Protein AF-A0A5C3NW55-F1 (afdb_monomer_lite)

Radius of gyration: 16.61 Å; chains: 1; bounding box: 42×37×46 Å

Structure (mmCIF, N/CA/C/O backbone):
data_AF-A0A5C3NW55-F1
#
_entry.id   AF-A0A5C3NW55-F1
#
loop_
_atom_site.group_PDB
_atom_site.id
_atom_site.type_symbol
_atom_site.label_atom_id
_atom_site.label_alt_id
_atom_site.label_comp_id
_atom_site.label_asym_id
_atom_site.label_entity_id
_atom_site.label_seq_id
_atom_site.pdbx_PDB_ins_code
_atom_site.Cartn_x
_atom_site.Cartn_y
_atom_site.Cartn_z
_atom_site.occupancy
_atom_site.B_iso_or_equiv
_atom_site.auth_seq_id
_atom_site.auth_comp_id
_atom_site.auth_asym_id
_atom_site.auth_atom_id
_atom_site.pdbx_PDB_model_num
ATOM 1 N N . PRO A 1 1 ? 28.349 -9.972 -10.843 1.00 63.75 1 PRO A N 1
ATOM 2 C CA . PRO A 1 1 ? 27.822 -10.956 -11.822 1.00 63.75 1 PRO A CA 1
ATOM 3 C C . PRO A 1 1 ? 27.516 -12.284 -11.122 1.00 63.75 1 PRO A C 1
ATOM 5 O O . PRO A 1 1 ? 28.326 -12.718 -10.308 1.00 63.75 1 PRO A O 1
ATOM 8 N N . ILE A 1 2 ? 26.349 -12.880 -11.380 1.00 59.81 2 ILE A N 1
ATOM 9 C CA . ILE A 1 2 ? 26.004 -14.213 -10.861 1.00 59.81 2 ILE A CA 1
ATOM 10 C C . ILE A 1 2 ? 26.794 -15.263 -11.675 1.00 59.81 2 ILE A C 1
ATOM 12 O O . ILE A 1 2 ? 26.944 -15.060 -12.882 1.00 59.81 2 ILE A O 1
ATOM 16 N N . PRO A 1 3 ? 27.331 -16.338 -11.060 1.00 77.75 3 PRO A N 1
ATOM 17 C CA . PRO A 1 3 ? 28.071 -17.379 -11.779 1.00 77.75 3 PRO A CA 1
ATOM 18 C C . PRO A 1 3 ? 27.245 -18.044 -12.889 1.00 77.75 3 PRO A C 1
ATOM 20 O O . PRO A 1 3 ? 26.037 -18.243 -12.734 1.00 77.75 3 PRO A O 1
ATOM 23 N N . GLU A 1 4 ? 27.900 -18.432 -13.988 1.00 72.38 4 GLU A N 1
ATOM 24 C CA . GLU A 1 4 ? 27.259 -19.174 -15.081 1.00 72.38 4 GLU A CA 1
ATOM 25 C C . GLU A 1 4 ? 26.550 -20.435 -14.557 1.00 72.38 4 GLU A C 1
ATOM 27 O O . GLU A 1 4 ? 27.123 -21.233 -13.817 1.00 72.38 4 GLU A O 1
ATOM 32 N N . GLY A 1 5 ? 25.276 -20.600 -14.929 1.00 77.94 5 GLY A N 1
ATOM 33 C CA . GLY A 1 5 ? 24.439 -21.739 -14.533 1.00 77.94 5 GLY A CA 1
ATOM 34 C C . GLY A 1 5 ? 23.655 -21.564 -13.227 1.00 77.94 5 GLY A C 1
ATOM 35 O O . GLY A 1 5 ? 22.767 -22.372 -12.944 1.00 77.94 5 GLY A O 1
ATOM 36 N N . MET A 1 6 ? 23.904 -20.506 -12.450 1.00 74.31 6 MET A N 1
ATOM 37 C CA . MET A 1 6 ? 23.119 -20.219 -11.250 1.00 74.31 6 MET A CA 1
ATOM 38 C C . MET A 1 6 ? 21.850 -19.440 -11.619 1.00 74.31 6 MET A C 1
ATOM 40 O O . MET A 1 6 ? 21.903 -18.328 -12.144 1.00 74.31 6 MET A O 1
ATOM 44 N N . LYS A 1 7 ? 20.684 -20.037 -11.344 1.00 75.19 7 LYS A N 1
ATOM 45 C CA . LYS A 1 7 ? 19.395 -19.346 -11.470 1.00 75.19 7 LYS A CA 1
ATOM 46 C C . LYS A 1 7 ? 1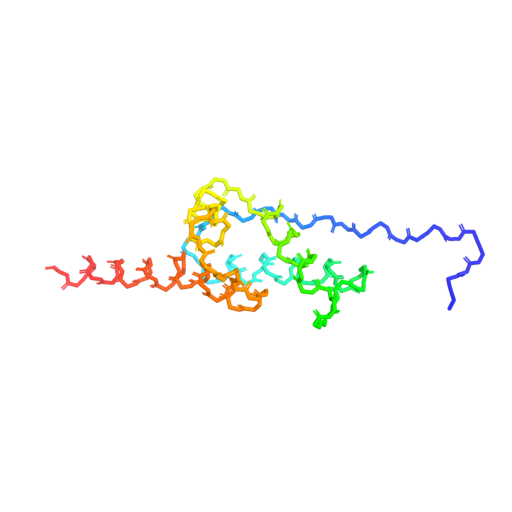9.375 -18.159 -10.511 1.00 75.19 7 LYS A C 1
ATOM 48 O O . LYS A 1 7 ? 19.843 -18.278 -9.379 1.00 75.19 7 LYS A O 1
ATOM 53 N N . HIS A 1 8 ? 18.798 -17.043 -10.950 1.00 71.94 8 HIS A N 1
ATOM 54 C CA . HIS A 1 8 ? 18.508 -15.937 -10.044 1.00 71.94 8 HIS A CA 1
ATOM 55 C C . HIS A 1 8 ? 17.721 -16.470 -8.837 1.00 71.94 8 HIS A C 1
ATOM 57 O O . HIS A 1 8 ? 16.783 -17.254 -9.039 1.00 71.94 8 HIS A O 1
ATOM 63 N N . PRO A 1 9 ? 18.094 -16.090 -7.601 1.00 75.06 9 PRO A N 1
ATOM 64 C CA . PRO A 1 9 ? 17.305 -16.455 -6.440 1.00 75.06 9 PRO A CA 1
ATOM 65 C C . PRO A 1 9 ? 15.878 -15.954 -6.649 1.00 75.06 9 PRO A C 1
ATOM 67 O O . PRO A 1 9 ? 15.663 -14.802 -7.030 1.00 75.06 9 PRO A O 1
ATOM 70 N N . LYS A 1 10 ? 14.902 -16.840 -6.444 1.00 81.25 10 LYS A N 1
ATOM 71 C CA . LYS A 1 10 ? 13.499 -16.441 -6.448 1.00 81.25 10 LYS A CA 1
ATOM 72 C C . LYS A 1 10 ? 13.293 -15.549 -5.229 1.00 81.25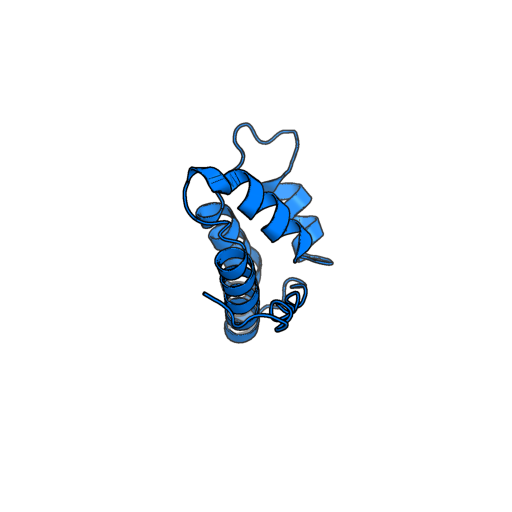 10 LYS A C 1
ATOM 74 O O . LYS A 1 10 ? 13.475 -16.001 -4.104 1.00 81.25 10 LYS A O 1
ATOM 79 N N . ILE A 1 11 ? 12.955 -14.289 -5.466 1.00 86.25 11 ILE A N 1
ATOM 80 C CA . ILE A 1 11 ? 12.595 -13.368 -4.394 1.00 86.25 11 ILE A CA 1
ATOM 81 C C . ILE A 1 11 ? 11.193 -13.778 -3.934 1.00 86.25 11 ILE A C 1
ATOM 83 O O . ILE A 1 11 ? 10.258 -13.818 -4.739 1.00 86.25 11 ILE A O 1
ATOM 87 N N . GLU A 1 12 ? 11.067 -14.164 -2.667 1.00 89.06 12 GLU A N 1
ATOM 88 C CA . GLU A 1 12 ? 9.783 -14.571 -2.098 1.00 89.06 12 GLU A CA 1
ATOM 89 C C . GLU A 1 12 ? 8.824 -13.380 -2.048 1.00 89.06 12 GLU A C 1
ATOM 91 O O . GLU A 1 12 ? 9.207 -12.266 -1.691 1.00 89.06 12 GLU A O 1
ATOM 96 N N . VAL A 1 13 ? 7.574 -13.622 -2.438 1.00 92.88 13 VAL A N 1
ATOM 97 C CA . VAL A 1 13 ? 6.534 -12.589 -2.445 1.00 92.88 13 VAL A CA 1
ATOM 98 C C . VAL A 1 13 ? 6.073 -12.362 -1.000 1.00 92.88 13 VAL A C 1
ATOM 100 O O . VAL A 1 13 ? 5.756 -13.340 -0.315 1.00 92.88 13 VAL A O 1
ATOM 103 N N . PRO A 1 14 ? 6.023 -11.111 -0.517 1.00 94.88 14 PRO A N 1
ATOM 104 C CA . PRO A 1 14 ? 5.650 -10.825 0.858 1.00 94.88 14 PRO A CA 1
ATOM 105 C C . PRO A 1 14 ? 4.186 -11.173 1.142 1.00 94.88 14 PRO A C 1
ATOM 107 O O . PRO A 1 14 ? 3.331 -11.237 0.255 1.00 94.88 14 PRO A O 1
ATOM 110 N N . ALA A 1 15 ? 3.886 -11.400 2.421 1.00 95.00 15 ALA A N 1
ATOM 111 C CA . ALA A 1 15 ? 2.523 -11.656 2.866 1.00 95.00 15 ALA A CA 1
ATOM 112 C C . ALA A 1 15 ? 1.617 -10.433 2.636 1.00 95.00 15 ALA A C 1
ATOM 114 O O . ALA A 1 15 ? 2.079 -9.299 2.547 1.00 95.00 15 ALA A O 1
ATOM 115 N N . LYS A 1 16 ? 0.301 -10.662 2.589 1.00 98.00 16 LYS A N 1
ATOM 116 C CA . LYS A 1 16 ? -0.686 -9.578 2.502 1.00 98.00 16 LYS A CA 1
ATOM 117 C C . LYS A 1 16 ? -1.071 -9.044 3.881 1.00 98.00 16 LYS A C 1
ATOM 119 O O . LYS A 1 16 ? -1.367 -9.844 4.776 1.00 98.00 16 LYS A O 1
ATOM 124 N N . TYR A 1 17 ? -1.171 -7.726 4.021 1.00 98.38 17 TYR A N 1
ATOM 125 C CA . TYR A 1 17 ? -1.643 -7.063 5.237 1.00 98.38 17 TYR A CA 1
ATOM 126 C C . TYR A 1 17 ? -3.155 -6.865 5.230 1.00 98.38 17 TYR A C 1
ATOM 128 O O . TYR A 1 17 ? -3.733 -6.444 4.234 1.00 98.38 17 TYR A O 1
ATOM 136 N N . GLY A 1 18 ? -3.785 -7.211 6.353 1.00 97.56 18 GLY A N 1
ATOM 137 C CA . GLY A 1 18 ? -5.239 -7.201 6.512 1.00 97.56 18 GLY A CA 1
ATOM 138 C C . GLY A 1 18 ? -5.805 -6.049 7.338 1.00 97.56 18 GLY A C 1
ATOM 139 O O . GLY A 1 18 ? -6.976 -6.111 7.674 1.00 97.56 18 GLY A O 1
ATOM 140 N N . GLY A 1 19 ? -4.992 -5.064 7.741 1.00 96.00 19 GLY A N 1
ATOM 141 C CA . GLY A 1 19 ? -5.456 -3.986 8.628 1.00 96.00 19 GLY A CA 1
ATOM 142 C C . GLY A 1 19 ? -5.319 -4.293 10.124 1.00 96.00 19 GLY A C 1
ATOM 143 O O . GLY A 1 19 ? -6.071 -3.776 10.944 1.00 96.00 19 GLY A O 1
ATOM 144 N N . ALA A 1 20 ? -4.378 -5.162 10.512 1.00 94.62 20 ALA A N 1
ATOM 145 C CA . ALA A 1 20 ? -4.162 -5.488 11.920 1.00 94.62 20 ALA A CA 1
ATOM 146 C C . ALA A 1 20 ? -3.693 -4.264 12.729 1.00 94.62 20 ALA A C 1
ATOM 148 O O . ALA A 1 20 ? -2.669 -3.663 12.398 1.00 94.62 20 ALA A O 1
ATOM 149 N N . ASN A 1 21 ? -4.375 -3.984 13.844 1.00 92.56 21 ASN A N 1
ATOM 150 C CA . ASN A 1 21 ? -4.007 -2.959 14.828 1.00 92.56 21 ASN A CA 1
ATOM 151 C C . ASN A 1 21 ? -2.818 -3.382 15.698 1.00 92.56 21 ASN A C 1
ATOM 153 O O . ASN A 1 21 ? -2.954 -3.668 16.889 1.00 92.56 21 ASN A O 1
ATOM 157 N N . SER A 1 22 ? -1.652 -3.494 15.070 1.00 93.00 22 SER A N 1
ATOM 158 C CA . SER A 1 22 ? -0.386 -3.793 15.725 1.00 93.00 22 SER A CA 1
ATOM 159 C C . SER A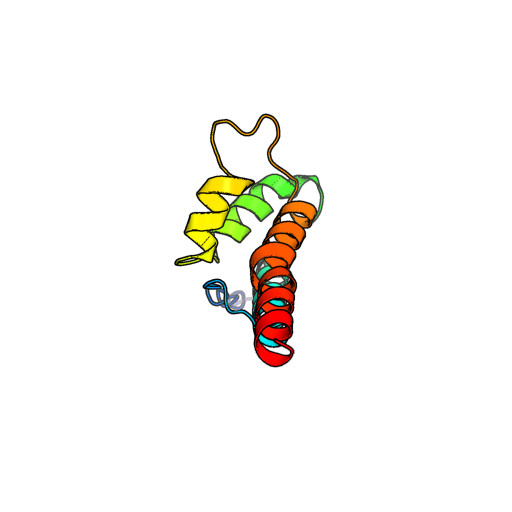 1 22 ? 0.750 -3.152 14.946 1.00 93.00 22 SER A C 1
ATOM 161 O O . SER A 1 22 ? 0.988 -3.492 13.786 1.00 93.00 22 SER A O 1
ATOM 163 N N . HIS A 1 23 ? 1.485 -2.270 15.622 1.00 92.19 23 HIS A N 1
ATOM 164 C CA . HIS A 1 23 ? 2.674 -1.627 15.076 1.00 92.19 23 HIS A CA 1
ATOM 165 C C . HIS A 1 23 ? 3.683 -2.668 14.569 1.00 92.19 23 HIS A C 1
ATOM 167 O O . HIS A 1 23 ? 4.124 -2.608 13.427 1.00 92.19 23 HIS A O 1
ATOM 173 N N . GLN A 1 24 ? 3.972 -3.701 15.366 1.00 94.69 24 GLN A N 1
ATOM 174 C CA . GLN A 1 24 ? 4.923 -4.744 14.978 1.00 94.69 24 GLN A CA 1
ATOM 175 C C . GLN A 1 24 ? 4.495 -5.483 13.702 1.00 94.69 24 GLN A C 1
ATOM 177 O O . GLN A 1 24 ? 5.325 -5.705 12.820 1.00 94.69 24 GLN A O 1
ATOM 182 N N . LEU A 1 25 ? 3.215 -5.858 13.584 1.00 95.88 25 LEU A N 1
ATOM 183 C CA . LEU A 1 25 ? 2.720 -6.566 12.398 1.00 95.88 25 LEU A CA 1
ATOM 184 C C . LEU A 1 25 ? 2.749 -5.678 11.154 1.00 95.88 25 LEU A C 1
ATOM 186 O O . LEU A 1 25 ? 3.096 -6.166 10.080 1.00 95.88 25 LEU A O 1
ATOM 190 N N . PHE A 1 26 ? 2.422 -4.393 11.302 1.00 97.00 26 PHE A N 1
ATOM 191 C CA . PHE A 1 26 ? 2.487 -3.432 10.208 1.00 97.00 26 PHE A CA 1
ATOM 192 C C . PHE A 1 26 ? 3.919 -3.273 9.688 1.00 97.00 26 PHE A C 1
ATOM 194 O O . PHE A 1 26 ? 4.153 -3.457 8.498 1.00 97.00 26 PHE A O 1
ATOM 201 N N . TYR A 1 27 ? 4.890 -3.007 10.567 1.00 96.94 27 TYR A N 1
ATOM 202 C CA . TYR A 1 27 ? 6.282 -2.801 10.151 1.00 96.94 27 TYR A CA 1
ATOM 203 C C . TYR A 1 27 ? 6.928 -4.075 9.604 1.00 96.94 27 TYR A C 1
ATOM 205 O O . TYR A 1 27 ? 7.588 -4.020 8.574 1.00 96.94 27 TYR A O 1
ATOM 213 N N . THR A 1 28 ? 6.652 -5.238 10.205 1.00 97.06 28 THR A N 1
ATOM 214 C CA . THR A 1 28 ? 7.135 -6.530 9.677 1.00 97.06 28 THR A CA 1
ATOM 215 C C . THR A 1 28 ? 6.642 -6.772 8.249 1.00 97.06 28 THR A C 1
ATOM 217 O O . THR A 1 28 ? 7.384 -7.253 7.394 1.00 97.06 28 THR A O 1
ATOM 220 N N . TRP A 1 29 ? 5.376 -6.449 7.979 1.00 97.81 29 TRP A N 1
ATOM 221 C CA . TRP A 1 29 ? 4.818 -6.548 6.636 1.00 97.81 29 TRP A CA 1
ATOM 222 C C . TRP A 1 29 ? 5.430 -5.518 5.680 1.00 97.81 29 TRP A C 1
ATOM 224 O O . TRP A 1 29 ? 5.825 -5.879 4.569 1.00 97.81 29 TRP A O 1
ATOM 234 N N . LEU A 1 30 ? 5.519 -4.257 6.109 1.00 97.81 30 LEU A N 1
ATOM 235 C CA . LEU A 1 30 ? 6.022 -3.165 5.285 1.00 97.81 30 LEU A CA 1
ATOM 236 C C . LEU A 1 30 ? 7.475 -3.409 4.867 1.00 97.81 30 LEU A C 1
ATOM 238 O O . LEU A 1 30 ? 7.797 -3.228 3.694 1.00 97.81 30 LEU A O 1
ATOM 242 N N . ASP A 1 31 ? 8.322 -3.880 5.781 1.00 97.38 31 ASP A N 1
ATOM 243 C CA . ASP A 1 31 ? 9.710 -4.238 5.482 1.00 97.38 31 ASP A CA 1
ATOM 244 C C . ASP A 1 31 ? 9.782 -5.302 4.380 1.00 97.38 31 ASP A C 1
ATOM 246 O O . ASP A 1 31 ? 10.504 -5.126 3.398 1.00 97.38 31 ASP A O 1
ATOM 250 N N . GLY A 1 32 ? 8.952 -6.348 4.467 1.00 96.31 32 GLY A N 1
ATOM 251 C CA . GLY A 1 32 ? 8.874 -7.381 3.432 1.00 96.31 32 GLY A CA 1
ATOM 252 C C . GLY A 1 32 ? 8.458 -6.834 2.062 1.00 96.31 32 GLY A C 1
ATOM 253 O O . GLY A 1 32 ? 9.046 -7.202 1.045 1.00 96.31 32 GLY A O 1
ATOM 254 N N . VAL A 1 33 ? 7.474 -5.931 2.019 1.00 97.25 33 VAL A N 1
ATOM 255 C CA . VAL A 1 33 ? 7.033 -5.268 0.777 1.00 97.25 33 VAL A CA 1
ATOM 256 C C . VAL A 1 33 ? 8.130 -4.379 0.195 1.00 97.25 33 VAL A C 1
ATOM 258 O O . VAL A 1 33 ? 8.392 -4.432 -1.008 1.00 97.25 33 VAL A O 1
ATOM 261 N N . LEU A 1 34 ? 8.795 -3.579 1.029 1.00 96.38 34 LEU A N 1
ATOM 262 C CA . LEU A 1 34 ? 9.852 -2.674 0.588 1.00 96.38 34 LEU A CA 1
ATOM 263 C C . LEU A 1 34 ? 11.081 -3.433 0.084 1.00 96.38 34 LEU A C 1
ATOM 265 O O . LEU A 1 34 ? 11.638 -3.060 -0.947 1.00 96.38 34 LEU A O 1
ATOM 269 N N . ASP A 1 35 ? 11.490 -4.502 0.763 1.00 95.50 35 ASP A N 1
ATOM 270 C CA . ASP A 1 35 ? 12.614 -5.333 0.330 1.00 95.50 35 ASP A CA 1
ATOM 271 C C . ASP A 1 35 ? 12.314 -6.061 -0.975 1.00 95.50 35 ASP A C 1
ATOM 273 O O . ASP A 1 35 ? 13.164 -6.106 -1.867 1.00 95.50 35 ASP A O 1
ATOM 277 N N . TRP A 1 36 ? 11.083 -6.547 -1.137 1.00 95.88 36 TRP A N 1
ATOM 278 C CA . TRP A 1 36 ? 10.630 -7.121 -2.397 1.00 95.88 36 TRP A CA 1
ATOM 279 C C . TRP A 1 36 ? 10.703 -6.097 -3.538 1.00 95.88 36 TRP A C 1
ATOM 281 O O . TRP A 1 36 ? 11.328 -6.369 -4.562 1.00 95.88 36 TRP A O 1
ATOM 291 N N . MET A 1 37 ? 10.170 -4.884 -3.352 1.00 95.81 37 MET A N 1
ATOM 292 C CA . MET A 1 37 ? 10.262 -3.814 -4.358 1.00 95.81 37 MET A CA 1
ATOM 293 C C . MET A 1 37 ? 11.717 -3.453 -4.693 1.00 95.81 37 MET A C 1
ATOM 295 O O . MET A 1 37 ? 12.069 -3.342 -5.871 1.00 95.81 37 MET A O 1
ATOM 299 N N . ARG A 1 38 ? 12.582 -3.320 -3.677 1.00 94.25 38 ARG A N 1
ATOM 300 C CA . ARG A 1 38 ? 14.017 -3.032 -3.852 1.00 94.25 38 ARG A CA 1
ATOM 301 C C . ARG A 1 38 ? 14.722 -4.113 -4.653 1.00 94.25 38 ARG A C 1
ATOM 303 O O . ARG A 1 38 ? 15.521 -3.787 -5.526 1.00 94.25 38 ARG A O 1
ATOM 310 N N . ALA A 1 39 ? 14.406 -5.379 -4.405 1.00 92.62 39 ALA A N 1
ATOM 311 C CA . ALA A 1 39 ? 15.001 -6.498 -5.122 1.00 92.62 39 ALA A CA 1
ATOM 312 C C . ALA A 1 39 ? 14.654 -6.499 -6.628 1.00 92.62 39 ALA A C 1
ATOM 314 O O . ALA A 1 39 ? 15.426 -7.016 -7.435 1.00 92.62 39 ALA A O 1
ATOM 315 N N . TYR A 1 40 ? 13.548 -5.853 -7.014 1.00 92.19 40 TYR A N 1
ATOM 316 C CA . TYR A 1 40 ? 13.153 -5.613 -8.407 1.00 92.19 40 TYR A CA 1
ATOM 317 C C . TYR A 1 40 ? 13.494 -4.202 -8.925 1.00 92.19 40 TYR A C 1
ATOM 319 O O . TYR A 1 40 ? 13.076 -3.844 -10.024 1.00 92.19 40 TYR A O 1
ATOM 327 N N . ASN A 1 41 ? 14.268 -3.404 -8.178 1.00 93.12 41 ASN A N 1
ATOM 328 C CA . ASN A 1 41 ? 14.599 -2.006 -8.492 1.00 93.12 41 ASN A CA 1
ATOM 329 C C . ASN A 1 41 ? 13.375 -1.083 -8.661 1.00 93.12 41 ASN A C 1
ATOM 331 O O . ASN A 1 41 ? 13.440 -0.077 -9.365 1.00 93.12 41 ASN A O 1
ATOM 335 N N . ILE A 1 42 ? 12.261 -1.395 -7.997 1.00 95.38 42 ILE A N 1
ATOM 336 C CA . ILE A 1 42 ? 11.050 -0.568 -7.994 1.00 95.38 42 ILE A CA 1
ATOM 337 C C . ILE A 1 42 ? 11.199 0.475 -6.877 1.00 95.38 42 ILE A C 1
ATOM 339 O O . ILE A 1 42 ? 10.602 0.378 -5.804 1.00 95.38 42 ILE A O 1
ATOM 343 N N . CYS A 1 43 ? 12.068 1.456 -7.114 1.00 91.25 43 CYS A N 1
ATOM 344 C CA . CYS A 1 43 ? 12.476 2.460 -6.135 1.00 91.25 43 CYS A CA 1
ATOM 345 C C . CYS A 1 43 ? 12.505 3.861 -6.749 1.00 91.25 43 CYS A C 1
ATOM 347 O O . CYS A 1 43 ? 12.706 4.024 -7.948 1.00 91.25 43 CYS A O 1
ATOM 349 N N . GLY A 1 44 ? 12.398 4.874 -5.889 1.00 90.38 44 GLY A N 1
ATOM 350 C CA . GLY A 1 44 ? 12.531 6.275 -6.282 1.00 90.38 44 GLY A CA 1
ATOM 351 C C . GLY A 1 44 ? 11.276 6.872 -6.935 1.00 90.38 44 GLY A C 1
ATOM 352 O O . GLY A 1 44 ? 10.259 6.184 -7.055 1.00 90.38 44 GLY A O 1
ATOM 353 N N . PRO A 1 45 ? 11.342 8.160 -7.321 1.00 92.31 45 PRO A N 1
ATOM 354 C CA . PRO A 1 45 ? 10.191 8.914 -7.826 1.00 92.31 45 PRO A CA 1
ATOM 355 C C . PRO A 1 45 ? 9.624 8.367 -9.140 1.00 92.31 45 PRO A C 1
ATOM 357 O O . PRO A 1 45 ? 8.411 8.304 -9.305 1.00 92.31 45 PRO A O 1
ATOM 360 N N . ASP A 1 46 ? 10.486 7.897 -10.045 1.00 95.25 46 ASP A N 1
ATOM 361 C CA . ASP A 1 46 ? 10.061 7.392 -11.360 1.00 95.25 46 ASP A CA 1
ATOM 362 C C . ASP A 1 46 ? 9.242 6.096 -11.259 1.00 95.25 46 ASP A C 1
ATOM 364 O O . ASP A 1 46 ? 8.449 5.775 -12.142 1.00 95.25 46 ASP A O 1
ATOM 368 N N . ALA A 1 47 ? 9.416 5.346 -10.167 1.00 95.94 47 ALA A N 1
ATOM 369 C CA . ALA A 1 47 ? 8.689 4.112 -9.905 1.00 95.94 47 ALA A CA 1
ATOM 370 C C . ALA A 1 47 ? 7.467 4.315 -8.995 1.00 95.94 47 ALA A C 1
ATOM 372 O O . ALA A 1 47 ? 6.802 3.334 -8.669 1.00 95.94 47 ALA A O 1
ATOM 373 N N . ASP A 1 48 ? 7.159 5.539 -8.556 1.00 95.69 48 ASP A N 1
ATOM 374 C CA . ASP A 1 48 ? 6.199 5.785 -7.472 1.00 95.69 48 ASP A CA 1
ATOM 375 C C . ASP A 1 48 ? 4.795 5.236 -7.774 1.00 95.69 48 ASP A C 1
ATOM 377 O O . ASP A 1 48 ? 4.216 4.512 -6.962 1.00 95.69 48 ASP A O 1
ATOM 381 N N . GLN A 1 49 ? 4.311 5.432 -9.003 1.00 94.38 49 GLN A N 1
ATOM 382 C CA . GLN A 1 49 ? 3.035 4.866 -9.450 1.00 94.38 49 GLN A CA 1
ATOM 383 C C . GLN A 1 49 ? 3.035 3.330 -9.415 1.00 94.38 49 GLN A C 1
ATOM 385 O O . GLN A 1 49 ? 2.059 2.708 -8.995 1.00 94.38 49 GLN A O 1
ATOM 390 N N . HIS A 1 50 ? 4.140 2.691 -9.811 1.00 96.62 50 HIS A N 1
ATOM 391 C CA . HIS A 1 50 ? 4.271 1.240 -9.694 1.00 96.62 50 HIS A CA 1
ATOM 392 C C . HIS A 1 50 ? 4.273 0.801 -8.230 1.00 96.62 50 HIS A C 1
ATOM 394 O O . HIS A 1 50 ? 3.651 -0.204 -7.893 1.00 96.62 50 HIS A O 1
ATOM 400 N N . ARG A 1 51 ? 4.920 1.563 -7.343 1.00 97.25 51 ARG A N 1
ATOM 401 C CA . ARG A 1 51 ? 4.933 1.274 -5.907 1.00 97.25 51 ARG A CA 1
ATOM 402 C C . ARG A 1 51 ? 3.530 1.350 -5.304 1.00 97.25 51 ARG A C 1
ATOM 404 O O . ARG A 1 51 ? 3.216 0.504 -4.477 1.00 97.25 51 ARG A O 1
ATOM 411 N N . LEU A 1 52 ? 2.666 2.269 -5.741 1.00 96.94 52 LEU A N 1
ATOM 412 C CA . LEU A 1 52 ? 1.252 2.303 -5.327 1.00 96.94 52 LEU A CA 1
ATOM 413 C C . LEU A 1 52 ? 0.485 1.052 -5.780 1.00 96.94 52 LEU A C 1
ATOM 415 O O . LEU A 1 52 ? -0.190 0.408 -4.978 1.00 96.94 52 LEU A O 1
ATOM 419 N N . ILE A 1 53 ? 0.660 0.640 -7.040 1.00 96.06 53 ILE A N 1
ATOM 420 C CA . ILE A 1 53 ? 0.034 -0.582 -7.570 1.00 96.06 53 ILE A CA 1
ATOM 421 C C . ILE A 1 53 ? 0.458 -1.803 -6.743 1.00 96.06 53 ILE A C 1
ATOM 423 O O . ILE A 1 53 ? -0.379 -2.598 -6.311 1.00 96.06 53 ILE A O 1
ATOM 427 N N . TYR A 1 54 ? 1.759 -1.947 -6.490 1.00 96.62 54 TYR A N 1
ATOM 428 C CA . TYR A 1 54 ? 2.275 -3.065 -5.705 1.00 96.62 54 TYR A CA 1
ATOM 429 C C . TYR A 1 54 ? 1.897 -2.975 -4.227 1.00 96.62 54 TYR A C 1
ATOM 431 O O . TYR A 1 54 ? 1.665 -4.018 -3.618 1.00 96.62 54 TYR A O 1
ATOM 439 N N . LEU A 1 55 ? 1.792 -1.772 -3.654 1.00 97.56 55 LEU A N 1
ATOM 440 C CA . LEU A 1 55 ? 1.285 -1.569 -2.297 1.00 97.56 55 LEU A CA 1
ATOM 441 C C . LEU A 1 55 ? -0.104 -2.192 -2.166 1.00 97.56 55 LEU A C 1
ATOM 443 O O . LEU A 1 55 ? -0.285 -3.085 -1.340 1.00 97.56 55 LEU A O 1
ATOM 447 N N . ARG A 1 56 ? -1.040 -1.810 -3.045 1.00 96.94 56 ARG A N 1
ATOM 448 C CA . ARG A 1 56 ? -2.408 -2.340 -3.046 1.00 96.94 56 ARG A CA 1
ATOM 449 C C . ARG A 1 56 ? -2.461 -3.855 -3.245 1.00 96.94 56 ARG A C 1
ATOM 451 O O . ARG A 1 56 ? -3.195 -4.542 -2.543 1.00 96.94 56 ARG A O 1
ATOM 458 N N . GLN A 1 57 ? -1.643 -4.414 -4.140 1.00 97.06 57 GLN A N 1
ATOM 459 C CA . GLN A 1 57 ? -1.593 -5.870 -4.360 1.00 97.06 57 GLN A CA 1
ATOM 460 C C . GLN A 1 57 ? -1.221 -6.669 -3.099 1.00 97.06 57 GLN A C 1
ATOM 462 O O . GLN A 1 57 ? -1.619 -7.835 -2.970 1.00 97.06 57 GLN A O 1
ATOM 467 N N . HIS A 1 58 ? -0.498 -6.043 -2.167 1.00 97.94 58 HIS A N 1
ATOM 468 C CA . HIS A 1 58 ? -0.098 -6.623 -0.888 1.00 97.94 58 HIS A CA 1
ATOM 469 C C . HIS A 1 58 ? -1.033 -6.249 0.274 1.00 97.94 58 HIS A C 1
ATOM 471 O O . HIS A 1 58 ? -0.711 -6.530 1.431 1.00 97.94 58 HIS A O 1
ATOM 477 N N . LEU A 1 59 ? -2.214 -5.700 -0.018 1.00 98.38 59 LEU A N 1
ATOM 478 C CA . LEU A 1 59 ? -3.320 -5.544 0.924 1.00 98.38 59 LEU A CA 1
ATOM 479 C C . LEU A 1 59 ? -4.370 -6.650 0.723 1.00 98.38 59 LEU A C 1
ATOM 481 O O . LEU A 1 59 ? -4.412 -7.337 -0.306 1.00 98.38 59 LEU A O 1
ATOM 485 N N . LYS A 1 60 ? -5.185 -6.875 1.753 1.00 98.38 60 LYS A N 1
ATOM 486 C CA . LYS A 1 60 ? -6.369 -7.744 1.726 1.00 98.38 60 LYS A CA 1
ATOM 487 C C . LYS A 1 60 ? -7.404 -7.273 2.746 1.00 98.38 60 LYS A C 1
ATOM 489 O O . LYS A 1 60 ? -7.039 -6.619 3.720 1.00 98.38 60 LYS A O 1
ATOM 494 N N . GLY A 1 61 ? -8.651 -7.713 2.576 1.00 97.81 61 GLY A N 1
ATOM 495 C CA . GLY A 1 61 ? -9.736 -7.431 3.523 1.00 97.81 61 GLY A CA 1
ATOM 496 C C . GLY A 1 61 ? -9.878 -5.933 3.777 1.00 97.81 61 GLY A C 1
ATOM 497 O O . GLY A 1 61 ? -9.671 -5.141 2.861 1.00 97.81 61 GLY A O 1
ATOM 498 N N . ASP A 1 62 ? -10.110 -5.560 5.034 1.00 97.38 62 ASP A N 1
ATOM 499 C CA . ASP A 1 62 ? -10.359 -4.180 5.459 1.00 97.38 62 ASP A CA 1
ATOM 500 C C . ASP A 1 62 ? -9.311 -3.177 4.957 1.00 97.38 62 ASP A C 1
ATOM 502 O O . ASP A 1 62 ? -9.653 -2.046 4.620 1.00 97.38 62 ASP A O 1
ATOM 506 N N . ALA A 1 63 ? -8.035 -3.574 4.882 1.00 98.06 63 ALA A N 1
ATOM 507 C CA . ALA A 1 63 ? -6.982 -2.698 4.376 1.00 98.06 63 ALA A CA 1
ATOM 508 C C . ALA A 1 63 ? -7.103 -2.413 2.873 1.00 98.06 63 ALA A C 1
ATOM 510 O O . ALA A 1 63 ? -6.855 -1.283 2.464 1.00 98.06 63 ALA A O 1
ATOM 511 N N . ASP A 1 64 ? -7.480 -3.407 2.064 1.00 98.38 64 ASP A N 1
ATOM 512 C CA . ASP A 1 64 ? -7.699 -3.224 0.620 1.00 98.38 64 ASP A CA 1
ATOM 513 C C . ASP A 1 64 ? -8.990 -2.439 0.361 1.00 98.38 64 ASP A C 1
ATOM 515 O O . ASP A 1 64 ? -8.987 -1.494 -0.427 1.00 98.38 64 ASP A O 1
ATOM 519 N N . ASP A 1 65 ? -10.061 -2.751 1.098 1.00 98.00 65 ASP A N 1
ATOM 520 C CA . ASP A 1 65 ? -11.340 -2.041 0.998 1.00 98.00 65 ASP A CA 1
ATOM 521 C C . ASP A 1 65 ? -11.178 -0.552 1.335 1.00 98.00 65 ASP A C 1
ATOM 523 O O . ASP A 1 65 ? -11.594 0.318 0.568 1.00 98.00 65 ASP A O 1
ATOM 527 N N . TRP A 1 66 ? -10.502 -0.246 2.446 1.00 97.38 66 TRP A N 1
ATOM 528 C CA . TRP A 1 66 ? -10.197 1.130 2.835 1.00 97.38 66 TRP A CA 1
ATOM 529 C C . TRP A 1 66 ? -9.294 1.829 1.811 1.00 97.38 66 TRP A C 1
ATOM 531 O O . TRP A 1 66 ? -9.527 2.987 1.471 1.00 97.38 66 TRP A O 1
ATOM 541 N N . TYR A 1 67 ? -8.286 1.137 1.272 1.00 97.56 67 TYR A N 1
ATOM 542 C CA . TYR A 1 67 ? -7.394 1.718 0.267 1.00 97.56 67 TYR A CA 1
ATOM 543 C C . TYR A 1 67 ? -8.156 2.096 -1.009 1.00 97.56 67 TYR A C 1
ATOM 545 O O . TYR A 1 67 ? -7.951 3.177 -1.561 1.00 97.56 67 TYR A O 1
ATOM 553 N N . ALA A 1 68 ? -9.077 1.239 -1.455 1.00 95.94 68 ALA A N 1
ATOM 554 C CA . ALA A 1 68 ? -9.933 1.516 -2.604 1.00 95.94 68 ALA A CA 1
ATOM 555 C C . ALA A 1 68 ? -10.845 2.738 -2.387 1.00 95.94 68 ALA A C 1
ATOM 557 O O . ALA A 1 68 ? -11.128 3.464 -3.338 1.00 95.94 68 ALA A O 1
ATOM 558 N N . GLN A 1 69 ? -11.294 2.962 -1.150 1.00 95.12 69 GLN A N 1
ATOM 559 C CA . GLN A 1 69 ? -12.195 4.058 -0.786 1.00 95.12 69 GLN A CA 1
ATOM 560 C C . GLN A 1 69 ? -11.485 5.390 -0.544 1.00 95.12 69 GLN A C 1
ATOM 562 O O . GLN A 1 69 ? -12.059 6.435 -0.821 1.00 95.12 69 GLN A O 1
ATOM 567 N N . GLU A 1 70 ? -10.257 5.369 -0.029 1.00 94.69 70 GLU A N 1
ATOM 568 C CA . GLU A 1 70 ? -9.588 6.589 0.442 1.00 94.69 70 GLU A CA 1
ATOM 569 C C . GLU A 1 70 ? -8.387 6.997 -0.414 1.00 94.69 70 GLU A C 1
ATOM 571 O O . GLU A 1 70 ? -8.033 8.176 -0.466 1.00 94.69 70 GLU A O 1
ATOM 576 N N . ILE A 1 71 ? -7.736 6.043 -1.084 1.00 94.62 71 ILE A N 1
ATOM 577 C CA . ILE A 1 71 ? -6.527 6.293 -1.880 1.00 94.62 71 ILE A CA 1
ATOM 578 C C . ILE A 1 71 ?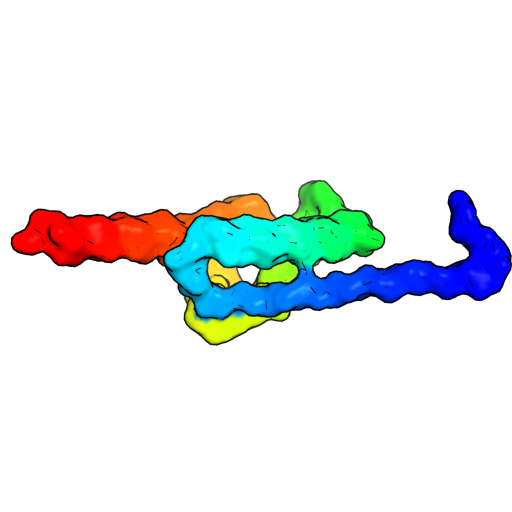 -6.844 6.232 -3.374 1.00 94.62 71 ILE A C 1
ATOM 580 O O . ILE A 1 71 ? -6.606 7.208 -4.087 1.00 94.62 71 ILE A O 1
ATOM 584 N N . ASP A 1 72 ? -7.453 5.135 -3.821 1.00 92.88 72 ASP A N 1
ATOM 585 C CA . ASP A 1 72 ? -7.737 4.855 -5.237 1.00 92.88 72 ASP A CA 1
ATOM 586 C C . ASP A 1 72 ? -9.158 5.260 -5.673 1.00 92.88 72 ASP A C 1
ATOM 588 O O . ASP A 1 72 ? -9.641 4.824 -6.723 1.00 92.88 72 ASP A O 1
ATOM 592 N N . HIS A 1 73 ? -9.856 6.069 -4.875 1.00 92.50 73 HIS A N 1
ATOM 593 C CA . HIS A 1 73 ? -11.226 6.455 -5.191 1.00 92.50 73 HIS A CA 1
ATOM 594 C C . HIS A 1 73 ? -11.275 7.333 -6.453 1.00 92.50 73 HIS A C 1
ATOM 596 O O . HIS A 1 73 ? -10.505 8.290 -6.544 1.00 92.50 73 HIS A O 1
ATOM 602 N N . PRO A 1 74 ? -12.193 7.081 -7.406 1.00 88.81 74 PRO A N 1
ATOM 603 C CA . PRO A 1 74 ? -12.286 7.862 -8.645 1.00 88.81 74 PRO A CA 1
ATOM 604 C C . PRO A 1 74 ? -12.513 9.365 -8.440 1.00 88.81 74 PRO A C 1
ATOM 606 O O . PRO A 1 74 ? -12.108 10.163 -9.280 1.00 88.81 74 PRO A O 1
ATOM 609 N N . ASP A 1 75 ? -13.145 9.742 -7.327 1.00 91.81 75 ASP A N 1
ATOM 610 C CA . ASP A 1 75 ? -13.416 11.148 -6.995 1.00 91.81 75 ASP A CA 1
ATOM 611 C C . ASP A 1 75 ? -12.216 11.863 -6.344 1.00 91.81 75 ASP A C 1
ATOM 613 O O . ASP A 1 75 ? -12.276 13.071 -6.100 1.00 91.81 75 ASP A O 1
ATOM 617 N N . ASN A 1 76 ? -11.118 11.153 -6.058 1.00 87.81 76 ASN A N 1
ATOM 618 C CA . ASN A 1 76 ? -9.907 11.778 -5.541 1.00 87.81 76 ASN A CA 1
ATOM 619 C C . ASN A 1 76 ? -9.264 12.639 -6.635 1.00 87.81 76 ASN A C 1
ATOM 621 O O . ASN A 1 76 ? -8.807 12.134 -7.657 1.00 87.81 76 ASN A O 1
ATOM 625 N N . LEU A 1 77 ? -9.191 13.951 -6.390 1.00 85.44 77 LEU A N 1
ATOM 626 C CA . LEU A 1 77 ? -8.579 14.912 -7.317 1.00 85.44 77 LEU A CA 1
ATOM 627 C C . LEU A 1 77 ? -7.085 14.643 -7.539 1.00 85.44 77 LEU A C 1
ATOM 629 O O . LEU A 1 77 ? -6.567 14.921 -8.617 1.00 85.44 77 LEU A O 1
ATOM 633 N N . GLU A 1 78 ? -6.408 14.102 -6.524 1.00 87.75 78 GLU A N 1
ATOM 634 C CA . GLU A 1 78 ? -4.997 13.733 -6.579 1.00 87.75 78 GLU A CA 1
ATOM 635 C C . GLU A 1 78 ? -4.764 12.416 -5.832 1.00 87.75 78 GLU A C 1
ATOM 637 O O . GLU A 1 78 ? -5.095 12.280 -4.649 1.00 87.75 78 GLU A O 1
ATOM 642 N N . THR A 1 79 ? -4.162 11.443 -6.518 1.00 87.75 79 THR A N 1
ATOM 643 C CA . THR A 1 79 ? -3.660 10.227 -5.874 1.00 87.75 79 THR A CA 1
ATOM 644 C C . THR A 1 79 ? -2.384 10.576 -5.102 1.00 87.75 79 THR A C 1
ATOM 646 O O . THR A 1 79 ? -1.466 11.161 -5.685 1.00 87.75 79 THR A O 1
ATOM 649 N N . PRO A 1 80 ? -2.287 10.242 -3.803 1.00 94.00 80 PRO A N 1
ATOM 650 C CA . PRO A 1 80 ? -1.065 10.473 -3.043 1.00 94.00 80 PRO A CA 1
ATOM 651 C C . PRO A 1 80 ? 0.103 9.669 -3.619 1.00 94.00 80 PRO A C 1
ATOM 653 O O . PRO A 1 80 ? -0.100 8.582 -4.154 1.00 94.00 80 PRO A O 1
ATOM 656 N N . SER A 1 81 ? 1.331 10.154 -3.426 1.00 95.75 81 SER A N 1
ATOM 657 C CA . SER A 1 81 ? 2.521 9.344 -3.690 1.00 95.75 81 SER A CA 1
A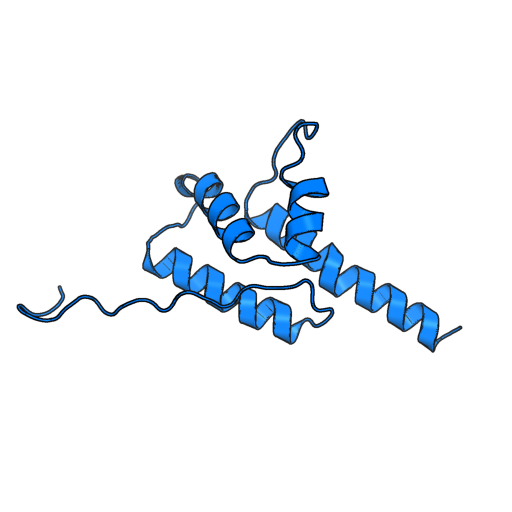TOM 658 C C . SER A 1 81 ? 2.626 8.161 -2.720 1.00 95.75 81 SER A C 1
ATOM 660 O O . SER A 1 81 ? 1.912 8.083 -1.711 1.00 95.75 81 SER A O 1
ATOM 662 N N . PHE A 1 82 ? 3.526 7.222 -3.016 1.00 97.06 82 PHE A N 1
ATOM 663 C CA . PHE A 1 82 ? 3.681 5.987 -2.245 1.00 97.06 82 PHE A CA 1
ATOM 664 C C . PHE A 1 82 ? 3.851 6.226 -0.741 1.00 97.06 82 PHE A C 1
ATOM 666 O O . PHE A 1 82 ? 3.174 5.592 0.066 1.00 97.06 82 PHE A O 1
ATOM 673 N N . GLU A 1 83 ? 4.746 7.133 -0.347 1.00 97.12 83 GLU A N 1
ATOM 674 C CA . GLU A 1 83 ? 5.039 7.386 1.067 1.00 97.12 83 GLU A CA 1
ATOM 675 C C . GLU A 1 83 ? 3.816 7.937 1.826 1.00 97.12 83 GLU A C 1
ATOM 677 O O . GLU A 1 83 ? 3.411 7.310 2.808 1.00 97.12 83 GLU A O 1
ATOM 682 N N . PRO A 1 84 ? 3.142 9.011 1.369 1.00 97.31 84 PRO A N 1
ATOM 683 C CA . PRO A 1 84 ? 1.889 9.453 1.971 1.00 97.31 84 PRO A CA 1
ATOM 684 C C . PRO A 1 84 ? 0.803 8.372 2.012 1.00 97.31 84 PRO A C 1
ATOM 686 O O . PRO A 1 84 ? 0.058 8.312 2.9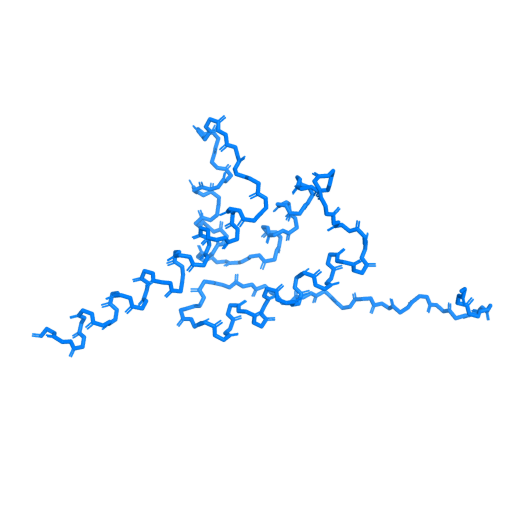89 1.00 97.31 84 PRO A O 1
ATOM 689 N N . ALA A 1 85 ? 0.705 7.498 1.004 1.00 97.38 85 ALA A N 1
ATOM 690 C CA . ALA A 1 85 ? -0.251 6.390 1.023 1.00 97.38 85 ALA A CA 1
ATOM 691 C C . ALA A 1 85 ? 0.055 5.380 2.146 1.00 97.38 85 ALA A C 1
ATOM 693 O O . ALA A 1 85 ? -0.855 4.972 2.870 1.00 97.38 85 ALA A O 1
ATOM 694 N N . VAL A 1 86 ? 1.330 5.020 2.343 1.00 97.50 86 VAL A N 1
ATOM 695 C CA . VAL A 1 86 ? 1.769 4.157 3.456 1.00 97.50 86 VAL A CA 1
ATOM 696 C C . VAL A 1 86 ? 1.512 4.826 4.808 1.00 97.50 86 VAL A C 1
ATOM 698 O O . VAL A 1 86 ? 1.013 4.169 5.721 1.00 97.50 86 VAL A O 1
ATOM 701 N N . CYS A 1 87 ? 1.785 6.128 4.936 1.00 97.12 87 CYS A N 1
ATOM 702 C CA . CYS A 1 87 ? 1.508 6.881 6.160 1.00 97.12 87 CYS A CA 1
ATOM 703 C C . CYS A 1 87 ? 0.010 6.901 6.490 1.00 97.12 87 CYS A C 1
ATOM 705 O O . CYS A 1 87 ? -0.364 6.580 7.614 1.00 97.12 87 CYS A O 1
ATOM 707 N N . LYS A 1 88 ? -0.864 7.174 5.511 1.00 96.62 88 LYS A N 1
ATOM 708 C CA . LYS A 1 88 ? -2.320 7.134 5.726 1.00 96.62 88 LYS A CA 1
ATOM 709 C C . LYS A 1 88 ? -2.802 5.737 6.139 1.00 96.62 88 LYS A C 1
ATOM 711 O O . LYS A 1 88 ? -3.670 5.622 7.001 1.00 96.62 88 LYS A O 1
ATOM 716 N N . LEU A 1 89 ? -2.224 4.678 5.563 1.00 97.12 89 LEU A N 1
ATOM 717 C CA . LEU A 1 89 ? -2.525 3.295 5.946 1.00 97.12 89 LEU A CA 1
ATOM 718 C C . LEU A 1 89 ? -2.117 3.015 7.405 1.00 97.12 89 LEU A C 1
ATOM 720 O O . LEU A 1 89 ? -2.895 2.435 8.163 1.00 97.12 89 LEU A O 1
ATOM 724 N N . HIS A 1 90 ? -0.924 3.461 7.811 1.00 96.50 90 HIS A N 1
ATOM 725 C CA . HIS A 1 90 ? -0.455 3.365 9.194 1.00 96.50 90 HIS A CA 1
ATOM 726 C C . HIS A 1 90 ? -1.363 4.146 10.154 1.00 96.50 90 HIS A C 1
ATOM 728 O O . HIS A 1 90 ? -1.784 3.618 11.184 1.00 96.50 90 HIS A O 1
ATOM 734 N N . ASP A 1 91 ? -1.722 5.380 9.803 1.00 95.06 91 ASP A N 1
ATOM 735 C CA . ASP A 1 91 ? -2.599 6.208 10.625 1.00 95.06 91 ASP A CA 1
ATOM 736 C C . ASP A 1 91 ? -3.969 5.555 10.818 1.00 95.06 91 ASP A C 1
ATOM 738 O O . ASP A 1 91 ? -4.493 5.513 11.935 1.00 95.06 91 ASP A O 1
ATOM 742 N N . ARG A 1 92 ? -4.522 4.970 9.749 1.00 95.00 92 ARG A N 1
ATOM 743 C CA . ARG A 1 92 ? -5.812 4.285 9.790 1.00 95.00 92 ARG A CA 1
ATOM 744 C C . ARG A 1 92 ? -5.805 3.064 10.701 1.00 95.00 92 ARG A C 1
ATOM 746 O O . ARG A 1 92 ? -6.703 2.929 11.531 1.00 95.00 92 ARG A O 1
ATOM 753 N N . PHE A 1 93 ? -4.852 2.160 10.498 1.00 94.06 93 PHE A N 1
ATOM 754 C CA . PHE A 1 93 ? -4.909 0.819 11.084 1.00 94.06 93 PHE A CA 1
ATOM 755 C C . PHE A 1 93 ? -4.028 0.626 12.308 1.00 94.06 93 PHE A C 1
ATOM 757 O O . PHE A 1 93 ? -4.184 -0.387 12.977 1.00 94.06 93 PHE A O 1
ATOM 764 N N . VAL A 1 94 ? -3.112 1.548 12.604 1.00 91.62 94 VAL A N 1
ATOM 765 C CA . VAL A 1 94 ? -2.240 1.476 13.783 1.00 91.62 94 VAL A CA 1
ATOM 766 C C . VAL A 1 94 ? -2.547 2.625 14.740 1.00 91.62 94 VAL A C 1
ATOM 768 O O . VAL A 1 94 ? -2.857 2.376 15.901 1.00 91.62 94 VAL A O 1
ATOM 771 N N . HIS A 1 95 ? -2.526 3.882 14.284 1.00 81.25 95 HIS A N 1
ATOM 772 C CA . HIS A 1 95 ? -2.715 5.019 15.195 1.00 81.25 95 HIS A CA 1
ATOM 773 C C . HIS A 1 95 ? -4.158 5.193 15.682 1.00 81.25 95 HIS A C 1
ATOM 775 O O . HIS A 1 95 ? -4.394 5.214 16.892 1.00 81.25 95 HIS A O 1
ATOM 781 N N . LEU A 1 96 ? -5.135 5.312 14.776 1.00 74.00 96 LEU A N 1
ATOM 782 C CA . LEU A 1 96 ? -6.535 5.561 15.159 1.00 74.00 96 LEU A CA 1
ATOM 783 C C . LEU A 1 96 ? -7.102 4.435 16.025 1.00 74.00 96 LEU A C 1
ATOM 785 O O . LEU A 1 96 ? -7.850 4.660 16.974 1.00 74.00 96 LEU A O 1
ATOM 789 N N . SER A 1 97 ? -6.696 3.212 15.728 1.00 69.31 97 SER A N 1
ATOM 790 C CA . SER A 1 97 ? -7.110 2.015 16.437 1.00 69.31 97 SER A CA 1
ATOM 791 C C . SER A 1 97 ? -6.446 1.870 17.813 1.00 69.31 97 SER A C 1
ATOM 793 O O . SER A 1 97 ? -7.041 1.273 18.710 1.00 69.31 97 SER A O 1
ATOM 795 N N . MET A 1 98 ? -5.241 2.414 18.025 1.00 67.81 98 MET A N 1
ATOM 796 C CA . MET A 1 98 ? -4.643 2.540 19.362 1.00 67.81 98 MET A CA 1
ATOM 797 C C . MET A 1 98 ? -5.351 3.613 20.197 1.00 67.81 98 MET A C 1
ATOM 799 O O . MET A 1 98 ? -5.635 3.379 21.370 1.00 67.81 98 MET A O 1
ATOM 803 N N . ALA A 1 99 ? -5.688 4.758 19.595 1.00 66.12 99 ALA A N 1
ATOM 804 C CA . ALA A 1 99 ? -6.413 5.833 20.275 1.00 66.12 99 ALA A CA 1
ATOM 805 C C . ALA A 1 99 ? -7.825 5.401 20.714 1.00 66.12 99 ALA A C 1
ATOM 807 O O . ALA A 1 99 ? -8.250 5.712 21.830 1.00 66.12 99 ALA A O 1
ATOM 808 N N . ALA A 1 100 ? -8.530 4.637 19.872 1.00 66.19 100 ALA A N 1
ATOM 809 C CA . ALA A 1 100 ? -9.840 4.082 20.208 1.00 66.19 100 ALA A CA 1
ATOM 810 C C . ALA A 1 100 ? -9.763 3.128 21.413 1.00 66.19 100 ALA A C 1
ATOM 812 O O . ALA A 1 100 ? -10.486 3.321 22.387 1.00 66.19 100 ALA A O 1
ATOM 813 N N . LYS A 1 101 ? -8.820 2.173 21.402 1.00 67.19 101 LYS A N 1
ATOM 814 C CA . LYS A 1 101 ? -8.613 1.242 22.526 1.00 67.19 101 LYS A CA 1
ATOM 815 C C . LYS A 1 101 ? -8.253 1.948 23.832 1.00 67.19 101 LYS A C 1
ATOM 817 O O . LYS A 1 101 ? -8.804 1.612 24.871 1.00 67.19 101 LYS A O 1
ATOM 822 N N . ALA A 1 102 ? -7.366 2.943 23.786 1.00 69.81 102 ALA A N 1
ATOM 823 C CA . ALA A 1 102 ? -7.010 3.710 24.978 1.00 69.81 102 ALA A CA 1
ATOM 824 C C . ALA A 1 102 ? -8.228 4.445 25.563 1.00 69.81 102 ALA A C 1
ATOM 826 O O . ALA A 1 102 ? -8.409 4.476 26.773 1.00 69.81 102 ALA A O 1
ATOM 827 N N . THR A 1 103 ? -9.092 5.002 24.713 1.00 73.75 103 THR A N 1
ATOM 828 C CA . THR A 1 103 ? -10.311 5.679 25.180 1.00 73.75 103 THR A CA 1
ATOM 829 C C . THR A 1 103 ? -11.266 4.711 25.885 1.00 73.75 103 THR A C 1
ATOM 831 O O . THR A 1 103 ? -11.861 5.084 26.888 1.00 73.75 103 THR A O 1
ATOM 834 N N . GLU A 1 104 ? -11.383 3.471 25.404 1.00 69.12 104 GLU A N 1
ATOM 835 C CA . GLU A 1 104 ? -12.210 2.429 26.032 1.00 69.12 104 GLU A CA 1
ATOM 836 C C . GLU A 1 104 ? -11.632 1.914 27.362 1.00 69.12 104 GLU A C 1
ATOM 838 O O . GLU A 1 104 ? -12.394 1.599 28.269 1.00 69.12 104 GLU A O 1
ATOM 843 N N . GLU A 1 105 ? -10.304 1.838 27.507 1.00 69.44 105 GLU A N 1
ATOM 844 C CA . GLU A 1 105 ? -9.646 1.360 28.738 1.00 69.44 105 GLU A CA 1
ATOM 845 C C . GLU A 1 105 ? -9.652 2.386 29.888 1.00 69.44 105 GLU A C 1
ATOM 847 O O . GLU A 1 105 ? -9.497 2.002 31.049 1.00 69.44 105 GLU A O 1
ATOM 852 N N . PHE A 1 106 ? -9.827 3.677 29.587 1.00 61.28 106 PHE A N 1
ATOM 853 C CA . PHE A 1 106 ? -9.840 4.769 30.573 1.00 61.28 106 PHE A CA 1
ATOM 854 C C . PHE A 1 106 ? -11.217 5.441 30.755 1.00 61.28 106 PHE A C 1
ATOM 856 O O . PHE A 1 106 ? -11.292 6.463 31.444 1.00 61.28 106 PHE A O 1
ATOM 863 N N . ALA A 1 107 ? -12.278 4.899 30.146 1.00 53.44 107 ALA A N 1
ATOM 864 C CA . ALA A 1 107 ? -13.671 5.325 30.336 1.00 53.44 107 ALA A CA 1
ATOM 865 C C . ALA A 1 107 ? -14.347 4.573 31.494 1.00 53.44 107 ALA A C 1
ATOM 867 O O . ALA A 1 107 ? -15.127 5.226 32.226 1.00 53.44 107 ALA A O 1
#

Sequence (107 aa):
PIPEGMKHPKIEVPAKYGGANSHQLFYTWLDGVLDWMRAYNICGPDADQHRLIYLRQHLKGDADDWYAQEIDHPDNLETPSFEPAVCKLHDRFVHLSMAAKATEEFA

Organism: NCBI:txid1314778

Foldseek 3Di:
DDDPPDDDPDLDQAAAAELAQDPVVLVVRVVSLVVSCVVVVCDDDVNFVVLLVSNLVRYDHPLNVVCCVPQVDPPPPDHDTNVVSSVVSCCRRHVVVVVVVVVVVVD

pLDDT: mean 89.73, std 10.93, range [53.44, 98.38]

Secondary structure (DSSP, 8-state):
-PPTTPPPPPPPPPPPB---S-HHHHHHHHHHHHHHHHHTT--SGGGHHHHHHHHHHTB-THHHHHHHHHTS-TT-SSPPPHHHHHHHHHIIIIIHHHHHHHHHH--